Protein AF-A0A929D8Q2-F1 (afdb_monomer_lite)

Radius of gyration: 11.29 Å; chains: 1; bounding box: 30×16×35 Å

Secondary structure (DSSP, 8-state):
-PPPPHHHHHHHHT-EEEE-SSTT-EEEE-TT--EEEEE-HHHHHHHHHHHHHS---

Foldseek 3Di:
DPDQDPVNLCVVVQWDWDDDPDPQKIFIAHPVRHTPDMDHPVVSVVVSVVVVVDPPD

pLDDT: mean 87.5, std 12.37, range [45.62, 96.56]

Sequence (57 aa):
MSDLSTAAILEWLGLTHAPTTAPGQRAVVDENGAILFVGTPWGVNSWLRAQVRRPAG

Structure (mmCIF, N/CA/C/O backbone):
data_AF-A0A929D8Q2-F1
#
_entry.id   AF-A0A929D8Q2-F1
#
loop_
_atom_site.group_PDB
_atom_site.id
_atom_site.type_symbol
_atom_site.label_atom_id
_atom_site.label_alt_id
_atom_site.label_comp_id
_atom_site.label_asym_id
_atom_site.label_entity_id
_atom_site.label_seq_id
_atom_site.pdbx_PDB_ins_code
_atom_site.Cartn_x
_atom_site.Cartn_y
_atom_site.Cartn_z
_atom_site.occupancy
_atom_site.B_iso_or_equiv
_atom_site.auth_seq_id
_atom_site.auth_comp_id
_atom_site.auth_asym_id
_atom_site.auth_atom_id
_atom_site.pdbx_PDB_model_num
ATOM 1 N N . MET A 1 1 ? 20.439 3.740 -12.336 1.00 47.88 1 MET A N 1
ATOM 2 C CA . MET A 1 1 ? 19.012 3.999 -12.060 1.00 47.88 1 MET A CA 1
ATOM 3 C C . MET A 1 1 ? 18.918 4.263 -10.569 1.00 47.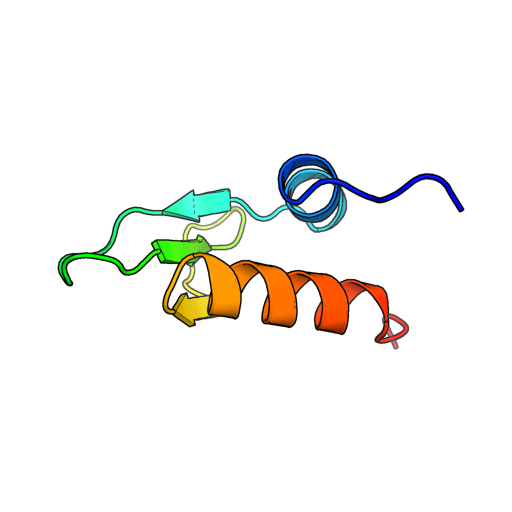88 1 MET A C 1
ATOM 5 O O . MET A 1 1 ? 19.090 3.327 -9.799 1.00 47.88 1 MET A O 1
ATOM 9 N N . SER A 1 2 ? 18.839 5.528 -10.162 1.00 54.31 2 SER A N 1
ATOM 10 C CA . SER A 1 2 ? 18.717 5.898 -8.747 1.00 54.31 2 SER A CA 1
ATOM 11 C C . SER A 1 2 ? 17.442 5.261 -8.184 1.00 54.31 2 SER A C 1
ATOM 13 O O . SER A 1 2 ? 16.417 5.272 -8.862 1.00 54.31 2 SER A O 1
ATOM 15 N N . ASP A 1 3 ? 17.532 4.621 -7.019 1.00 74.25 3 ASP A N 1
ATOM 16 C CA . ASP A 1 3 ? 16.465 3.790 -6.451 1.00 74.25 3 ASP A CA 1
ATOM 17 C C . ASP A 1 3 ? 15.161 4.599 -6.301 1.00 74.25 3 ASP A C 1
ATOM 19 O O . ASP A 1 3 ? 15.136 5.631 -5.629 1.00 74.25 3 ASP A O 1
ATOM 23 N N . LEU A 1 4 ? 14.084 4.165 -6.963 1.00 78.69 4 LEU A N 1
ATOM 24 C CA . LEU A 1 4 ? 12.765 4.784 -6.815 1.00 78.69 4 LEU A CA 1
ATOM 25 C C . LEU A 1 4 ? 12.228 4.453 -5.421 1.00 78.69 4 LEU A C 1
ATOM 27 O O . LEU A 1 4 ? 12.035 3.284 -5.076 1.00 78.69 4 LEU A O 1
ATOM 31 N N . SER A 1 5 ? 11.975 5.487 -4.622 1.00 88.62 5 SER A N 1
A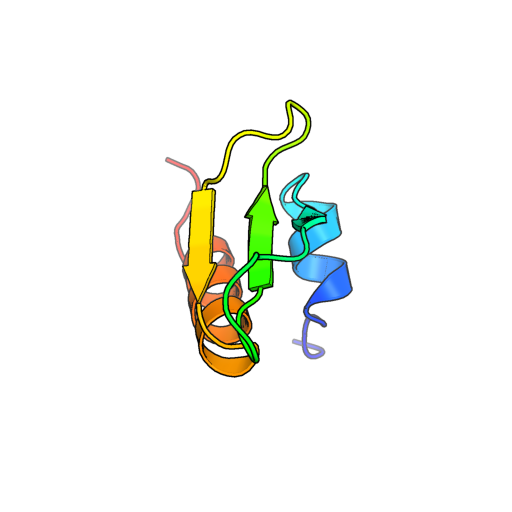TOM 32 C CA . SER A 1 5 ? 11.356 5.325 -3.309 1.00 88.62 5 SER A CA 1
ATOM 33 C C . SER A 1 5 ? 9.908 4.839 -3.449 1.00 88.62 5 SER A C 1
ATOM 35 O O . SER A 1 5 ? 9.250 5.090 -4.458 1.00 88.62 5 SER A O 1
ATOM 37 N N . THR A 1 6 ? 9.371 4.181 -2.414 1.00 87.50 6 THR A N 1
ATOM 38 C CA . THR A 1 6 ? 7.947 3.792 -2.374 1.00 87.50 6 THR A CA 1
ATOM 39 C C . THR A 1 6 ? 7.033 4.987 -2.654 1.00 87.50 6 THR A C 1
ATOM 41 O O . THR A 1 6 ? 6.062 4.851 -3.387 1.00 87.50 6 THR A O 1
ATOM 44 N N . ALA A 1 7 ? 7.364 6.159 -2.101 1.00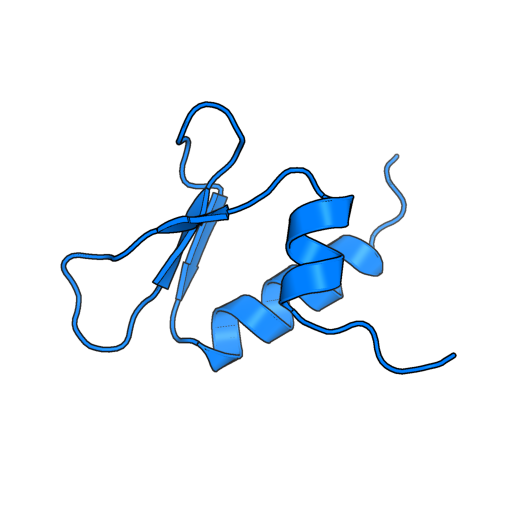 89.25 7 ALA A N 1
ATOM 45 C CA . ALA A 1 7 ? 6.595 7.385 -2.286 1.00 89.25 7 ALA A CA 1
ATOM 46 C C . ALA A 1 7 ? 6.603 7.855 -3.748 1.00 89.25 7 ALA A C 1
ATOM 48 O O . ALA A 1 7 ? 5.547 8.171 -4.279 1.00 89.25 7 ALA A O 1
ATOM 49 N N . ALA A 1 8 ? 7.761 7.811 -4.414 1.00 90.31 8 ALA A N 1
ATOM 50 C CA . ALA A 1 8 ? 7.865 8.180 -5.824 1.00 90.31 8 ALA A CA 1
ATOM 51 C C . ALA A 1 8 ? 7.069 7.228 -6.732 1.00 90.31 8 ALA A C 1
ATOM 53 O O . ALA A 1 8 ? 6.464 7.662 -7.705 1.00 90.31 8 ALA A O 1
ATOM 54 N N . ILE A 1 9 ? 7.041 5.928 -6.413 1.00 90.94 9 ILE A N 1
ATOM 55 C CA . ILE A 1 9 ? 6.241 4.956 -7.176 1.00 90.94 9 ILE A CA 1
ATOM 56 C C . ILE A 1 9 ? 4.743 5.211 -6.981 1.00 90.94 9 ILE A C 1
ATOM 58 O O . ILE A 1 9 ? 3.984 5.144 -7.940 1.00 90.94 9 ILE A O 1
ATOM 62 N N . LEU A 1 10 ? 4.317 5.498 -5.752 1.00 91.56 10 LEU A N 1
ATOM 63 C CA . LEU A 1 10 ? 2.921 5.815 -5.452 1.00 91.56 10 LEU A CA 1
ATOM 64 C C . LEU A 1 10 ? 2.461 7.067 -6.193 1.00 91.56 10 LEU A C 1
ATOM 66 O O . LEU A 1 10 ? 1.435 7.024 -6.860 1.00 91.56 10 LEU A O 1
ATOM 70 N N . GLU A 1 11 ? 3.254 8.135 -6.140 1.00 91.19 11 GLU A N 1
ATOM 71 C CA . GLU A 1 11 ? 2.987 9.370 -6.876 1.00 91.19 11 GLU A CA 1
ATOM 72 C C . GLU A 1 11 ? 2.890 9.113 -8.382 1.00 91.19 11 GLU A C 1
ATOM 74 O O . GLU A 1 11 ? 1.912 9.500 -9.015 1.00 91.19 11 GLU A O 1
ATOM 79 N N . TRP A 1 12 ? 3.861 8.394 -8.951 1.00 90.12 12 TRP A N 1
ATOM 80 C CA . TRP A 1 12 ? 3.879 8.107 -10.382 1.00 90.12 12 TRP A CA 1
ATOM 81 C C . TRP A 1 12 ? 2.678 7.269 -10.845 1.00 90.12 12 TRP A C 1
ATOM 83 O O . TRP A 1 12 ? 2.180 7.467 -11.951 1.00 90.12 12 TRP A O 1
ATOM 93 N N . LEU A 1 13 ? 2.199 6.350 -10.007 1.00 89.81 13 LEU A N 1
ATOM 94 C CA . LEU A 1 13 ? 1.059 5.491 -10.323 1.00 89.81 13 LEU A CA 1
ATOM 95 C C . LEU A 1 13 ? -0.299 6.096 -9.920 1.00 89.81 13 LEU A C 1
ATOM 97 O O . LEU A 1 13 ? -1.317 5.445 -10.140 1.00 89.81 13 LEU A O 1
ATOM 101 N N . GLY A 1 14 ? -0.337 7.290 -9.315 1.00 93.25 14 GLY A N 1
ATOM 102 C CA . GLY A 1 14 ? -1.581 7.878 -8.800 1.00 93.25 14 GLY A CA 1
ATOM 103 C C . GLY A 1 14 ? -2.192 7.082 -7.639 1.00 93.25 14 GLY A C 1
ATOM 104 O O . GLY A 1 14 ? -3.409 6.979 -7.512 1.00 93.25 14 GLY A O 1
ATOM 105 N N . LEU A 1 15 ? -1.348 6.467 -6.808 1.00 94.94 15 LEU A N 1
ATOM 106 C CA . LEU A 1 15 ? -1.748 5.574 -5.723 1.00 94.94 15 LEU A CA 1
ATOM 107 C C . LEU A 1 15 ? -1.430 6.172 -4.356 1.00 94.94 15 LEU A C 1
ATOM 109 O O . LEU A 1 15 ? -0.500 6.957 -4.195 1.00 94.94 15 LEU A O 1
ATOM 113 N N . THR A 1 16 ? -2.163 5.743 -3.331 1.00 95.56 16 THR A N 1
ATOM 114 C CA . THR A 1 16 ? -1.965 6.201 -1.949 1.00 95.56 16 THR A CA 1
ATOM 115 C C . THR A 1 16 ? -1.970 5.031 -0.966 1.00 95.56 16 THR A C 1
ATOM 117 O O . THR A 1 16 ? -2.597 3.998 -1.193 1.00 95.56 16 THR A O 1
ATOM 120 N N . HIS A 1 17 ? -1.257 5.171 0.154 1.00 93.31 17 HIS A N 1
ATOM 121 C CA . HIS A 1 17 ? -1.378 4.229 1.265 1.00 93.31 17 HIS A CA 1
ATOM 122 C C . HIS A 1 17 ? -2.636 4.505 2.086 1.00 93.31 17 HIS A C 1
ATOM 124 O O . HIS A 1 17 ? -2.853 5.635 2.516 1.00 93.31 17 HIS A O 1
ATOM 130 N N . ALA A 1 18 ? -3.374 3.451 2.423 1.00 91.31 18 ALA A N 1
ATOM 131 C CA . ALA A 1 18 ? -4.457 3.519 3.395 1.00 91.31 18 ALA A CA 1
ATOM 132 C C . ALA A 1 18 ? -4.176 2.605 4.606 1.00 91.31 18 ALA A C 1
ATOM 134 O O . ALA A 1 18 ? -3.602 1.515 4.448 1.00 91.31 18 ALA A O 1
ATOM 135 N N . PRO A 1 19 ? -4.539 3.035 5.830 1.00 88.69 19 PRO A N 1
ATOM 136 C CA . PRO A 1 19 ? -4.501 2.168 6.999 1.00 88.69 19 PRO A CA 1
ATOM 137 C C . PRO A 1 19 ? -5.490 1.014 6.820 1.00 88.69 19 PRO A C 1
ATOM 139 O O . PRO A 1 19 ? -6.518 1.149 6.160 1.00 88.69 19 PRO A O 1
ATOM 142 N N . THR A 1 20 ? -5.179 -0.128 7.426 1.00 91.12 20 THR A N 1
ATOM 143 C CA . THR A 1 20 ? -6.088 -1.279 7.452 1.00 91.12 20 THR A CA 1
ATOM 144 C C . THR A 1 20 ? -6.478 -1.590 8.890 1.00 91.12 20 THR A C 1
ATOM 146 O O . THR A 1 20 ? -5.807 -1.162 9.829 1.00 91.12 20 THR A O 1
ATOM 149 N N . THR A 1 21 ? -7.559 -2.346 9.069 1.00 90.88 21 THR A N 1
ATOM 150 C CA . THR A 1 21 ? -7.983 -2.837 10.388 1.00 90.88 21 THR A CA 1
ATOM 151 C C . THR A 1 21 ? -7.067 -3.938 10.927 1.00 90.88 21 THR A C 1
ATOM 153 O O . THR A 1 21 ? -7.078 -4.212 12.125 1.00 90.88 21 THR A O 1
ATOM 156 N N . ALA A 1 22 ? -6.257 -4.557 10.065 1.00 89.12 22 ALA A N 1
ATOM 157 C CA . ALA A 1 22 ? -5.310 -5.590 10.444 1.00 89.12 22 ALA A CA 1
ATOM 158 C C . ALA A 1 22 ? -3.973 -4.973 10.911 1.00 89.12 22 ALA A C 1
ATOM 160 O O . ALA A 1 22 ? -3.348 -4.196 10.177 1.00 89.12 22 ALA A O 1
ATOM 161 N N . PRO A 1 23 ? -3.481 -5.330 12.112 1.00 90.50 23 PRO A N 1
ATOM 162 C CA . PRO A 1 23 ? -2.210 -4.824 12.602 1.00 90.50 23 PRO A CA 1
ATOM 163 C C . PRO A 1 23 ? -1.061 -5.229 11.674 1.00 90.50 23 PRO A C 1
ATOM 165 O O . PRO A 1 23 ? -0.956 -6.375 11.242 1.00 90.50 23 PRO A O 1
ATOM 168 N N . GLY A 1 24 ? -0.180 -4.274 11.374 1.00 89.12 24 GLY A N 1
ATOM 169 C CA . GLY A 1 24 ? 0.989 -4.518 10.528 1.00 89.12 24 GLY A CA 1
ATOM 170 C C . GLY A 1 24 ? 0.683 -4.660 9.036 1.00 89.12 24 GLY A C 1
ATOM 171 O O . GLY A 1 24 ? 1.586 -5.015 8.280 1.00 89.12 24 GLY A O 1
ATOM 172 N N . GLN A 1 25 ? -0.541 -4.364 8.592 1.00 94.06 25 GLN A N 1
ATOM 173 C CA . GLN A 1 25 ? -0.890 -4.298 7.175 1.00 94.06 25 GLN A CA 1
ATOM 174 C C . GLN A 1 25 ? -1.130 -2.860 6.707 1.00 94.06 25 GLN A C 1
ATOM 176 O O . GLN A 1 25 ? -1.515 -1.968 7.467 1.00 94.06 25 GLN A O 1
ATOM 181 N N . ARG A 1 26 ? -0.889 -2.642 5.416 1.00 93.31 26 ARG A N 1
ATOM 182 C CA . ARG A 1 26 ? -1.192 -1.418 4.683 1.00 93.31 26 ARG A CA 1
ATOM 183 C C . ARG A 1 26 ? -1.931 -1.778 3.405 1.00 93.31 26 ARG A C 1
ATOM 185 O O . ARG A 1 26 ? -1.606 -2.770 2.753 1.00 93.31 26 ARG A O 1
ATOM 192 N N . ALA A 1 27 ? -2.892 -0.942 3.052 1.00 95.31 27 ALA A N 1
ATOM 193 C CA . ALA A 1 27 ? -3.540 -0.985 1.758 1.00 95.31 27 ALA A CA 1
ATOM 194 C C . ALA A 1 27 ? -2.857 -0.001 0.802 1.00 95.31 27 ALA A C 1
ATOM 196 O O . ALA A 1 27 ? -2.300 1.014 1.231 1.00 95.31 27 ALA A O 1
ATOM 197 N N . VAL A 1 28 ? -2.904 -0.321 -0.485 1.00 96.56 28 VAL A N 1
ATOM 198 C CA . VAL A 1 28 ? -2.675 0.606 -1.589 1.00 96.56 28 VAL A CA 1
ATOM 199 C C . VAL A 1 28 ? -4.018 0.831 -2.257 1.00 96.56 28 VAL A C 1
ATOM 201 O O . VAL A 1 28 ? -4.689 -0.135 -2.633 1.00 96.56 28 VAL A O 1
ATOM 204 N N . VAL A 1 29 ? -4.400 2.094 -2.368 1.00 96.38 29 VAL A N 1
ATOM 205 C CA . VAL A 1 29 ? -5.659 2.528 -2.966 1.00 96.38 29 VAL A CA 1
ATOM 206 C C . VAL A 1 29 ? -5.397 3.430 -4.164 1.00 96.38 29 VAL A C 1
ATOM 208 O O . VAL A 1 29 ? -4.339 4.062 -4.231 1.00 96.38 29 VAL A O 1
ATOM 211 N N . ASP A 1 30 ? -6.344 3.472 -5.096 1.00 95.06 30 ASP A N 1
ATOM 212 C CA . ASP A 1 30 ? -6.362 4.460 -6.177 1.00 95.06 30 ASP A CA 1
ATOM 213 C C . ASP A 1 30 ? -6.905 5.824 -5.707 1.00 95.06 30 ASP A C 1
ATOM 215 O O . ASP A 1 30 ? -7.266 6.013 -4.541 1.00 95.06 30 ASP A O 1
ATOM 219 N N . GLU A 1 31 ? -6.967 6.782 -6.631 1.00 91.75 31 GLU A N 1
ATOM 220 C CA . GLU A 1 31 ? -7.507 8.131 -6.414 1.00 91.75 31 GLU A CA 1
ATOM 221 C C . GLU A 1 31 ? -8.980 8.165 -5.966 1.00 91.75 31 GLU A C 1
ATOM 223 O O . GLU A 1 31 ? -9.400 9.114 -5.305 1.00 91.75 31 GLU A O 1
ATOM 228 N N . ASN A 1 32 ? -9.754 7.121 -6.272 1.00 95.12 32 ASN A N 1
ATOM 229 C CA . ASN A 1 32 ? -11.155 6.976 -5.875 1.00 95.12 32 ASN A CA 1
ATOM 230 C C . ASN A 1 32 ? -11.304 6.246 -4.527 1.00 95.12 32 ASN A C 1
ATOM 232 O O . ASN A 1 32 ? -12.420 6.047 -4.044 1.00 95.12 32 ASN A O 1
ATOM 236 N N . GLY A 1 33 ? -10.192 5.831 -3.911 1.00 92.69 33 GLY A N 1
ATOM 237 C CA . GLY A 1 33 ? -10.166 5.056 -2.674 1.00 92.69 33 GLY A CA 1
ATOM 238 C C . GLY A 1 33 ? -10.403 3.555 -2.868 1.00 92.69 33 GLY A C 1
ATOM 239 O O . GLY A 1 33 ? -10.568 2.837 -1.879 1.00 92.69 33 GLY A O 1
ATOM 240 N N . ALA A 1 34 ? -10.411 3.050 -4.105 1.00 95.31 34 ALA A N 1
ATOM 241 C CA . ALA A 1 34 ? -10.559 1.626 -4.370 1.00 95.31 34 ALA A CA 1
ATOM 242 C C . ALA A 1 34 ? -9.281 0.875 -3.983 1.00 95.31 34 ALA A C 1
ATOM 244 O O . ALA A 1 34 ? -8.172 1.253 -4.357 1.00 95.31 34 ALA A O 1
ATOM 245 N N . ILE A 1 35 ? -9.430 -0.217 -3.232 1.00 95.38 35 ILE A N 1
ATOM 246 C CA . ILE A 1 35 ? -8.301 -1.031 -2.776 1.00 95.38 35 ILE A CA 1
ATOM 247 C C . ILE A 1 35 ? -7.767 -1.864 -3.941 1.00 95.38 35 ILE A C 1
ATOM 249 O O . ILE A 1 35 ? -8.455 -2.747 -4.448 1.00 95.38 35 ILE A O 1
ATOM 253 N N . LEU A 1 36 ? -6.507 -1.633 -4.304 1.00 95.12 36 LEU A N 1
ATOM 254 C CA . LEU A 1 36 ? -5.801 -2.405 -5.330 1.00 95.12 36 LEU A CA 1
ATOM 255 C C . LEU A 1 36 ? -4.967 -3.539 -4.727 1.00 95.12 36 LEU A C 1
ATOM 257 O O . LEU A 1 36 ? -4.762 -4.576 -5.358 1.00 95.12 36 LEU A O 1
ATOM 261 N N . PHE A 1 37 ? -4.463 -3.342 -3.506 1.00 95.75 37 PHE A N 1
ATOM 262 C CA . PHE A 1 37 ? -3.637 -4.325 -2.813 1.00 95.75 37 PHE A CA 1
ATOM 263 C C . PHE A 1 37 ? -3.655 -4.117 -1.294 1.00 95.75 37 PHE A C 1
ATOM 265 O O . PHE A 1 37 ? -3.670 -2.982 -0.825 1.00 95.75 37 PHE A O 1
ATOM 272 N N . VAL A 1 38 ? -3.585 -5.203 -0.518 1.00 96.38 38 VAL A N 1
ATOM 273 C CA . VAL A 1 38 ? -3.395 -5.172 0.943 1.00 96.38 38 VAL A CA 1
ATOM 274 C C . VAL A 1 38 ? -2.292 -6.147 1.320 1.00 96.38 38 VAL A C 1
ATOM 276 O O . VAL A 1 38 ? -2.306 -7.304 0.907 1.00 96.38 38 VAL A O 1
ATOM 279 N N . GLY A 1 39 ? -1.341 -5.697 2.133 1.00 95.00 39 GLY A N 1
ATOM 280 C CA . GLY A 1 39 ? -0.275 -6.563 2.613 1.00 95.00 39 GLY A CA 1
ATOM 281 C C . GLY A 1 39 ? 0.576 -5.914 3.688 1.00 95.00 39 GLY A C 1
ATOM 282 O O . GLY A 1 39 ? 0.338 -4.788 4.118 1.00 95.00 39 GLY A O 1
ATOM 283 N N . THR A 1 40 ? 1.601 -6.628 4.132 1.00 94.56 40 THR A N 1
ATOM 284 C CA . THR A 1 40 ? 2.622 -6.057 5.016 1.00 94.56 40 THR A CA 1
ATOM 285 C C . THR A 1 40 ? 3.384 -4.923 4.313 1.00 94.56 40 THR A C 1
ATOM 287 O O . THR A 1 40 ? 3.414 -4.881 3.080 1.00 94.56 40 THR A O 1
ATOM 290 N N . PRO A 1 41 ? 4.066 -4.023 5.048 1.00 90.44 41 PRO A N 1
ATOM 291 C CA . PRO A 1 41 ? 4.849 -2.945 4.442 1.00 90.44 41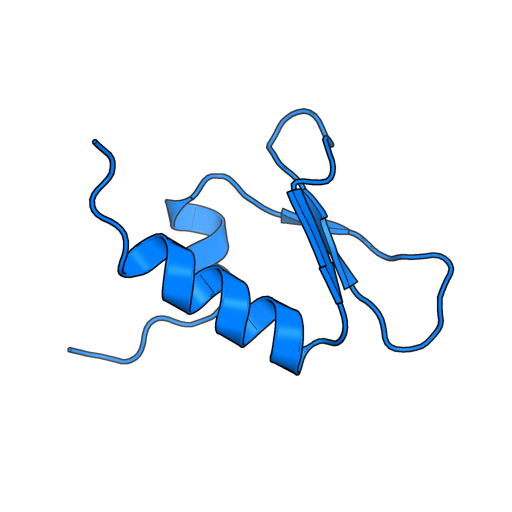 PRO A CA 1
ATOM 292 C C . PRO A 1 41 ? 5.843 -3.425 3.373 1.00 90.44 41 PRO A C 1
ATOM 294 O O . PRO A 1 41 ? 5.959 -2.808 2.315 1.00 90.44 41 PRO A O 1
ATOM 297 N N . TRP A 1 42 ? 6.512 -4.558 3.610 1.00 90.88 42 TRP A N 1
ATOM 298 C CA . TRP A 1 42 ? 7.402 -5.194 2.633 1.00 90.88 42 TRP A CA 1
ATOM 299 C C . TRP A 1 42 ? 6.647 -5.765 1.429 1.00 90.88 42 TRP A C 1
ATOM 301 O O . TRP A 1 42 ? 7.077 -5.549 0.299 1.00 90.88 42 TRP A O 1
ATOM 311 N N . GLY A 1 43 ? 5.502 -6.422 1.644 1.00 93.69 43 GLY A N 1
ATOM 312 C CA . GLY A 1 43 ? 4.667 -6.940 0.556 1.00 93.69 43 GLY A CA 1
ATOM 313 C C . GLY A 1 43 ? 4.147 -5.834 -0.363 1.00 93.69 43 GLY A C 1
ATOM 314 O O . GLY A 1 43 ? 4.188 -5.976 -1.583 1.00 93.69 43 GLY A O 1
ATOM 315 N N . VAL A 1 44 ? 3.744 -4.696 0.211 1.00 92.81 44 VAL A N 1
ATOM 316 C CA . VAL A 1 44 ? 3.329 -3.513 -0.556 1.00 92.81 44 VAL A CA 1
ATOM 317 C C . VAL A 1 44 ? 4.477 -2.978 -1.412 1.00 92.81 44 VAL A C 1
ATOM 319 O O . VAL A 1 44 ? 4.274 -2.701 -2.592 1.00 92.81 44 VAL A O 1
ATOM 322 N N . ASN A 1 45 ? 5.692 -2.872 -0.865 1.00 91.31 45 ASN A N 1
ATOM 323 C CA . ASN A 1 45 ? 6.850 -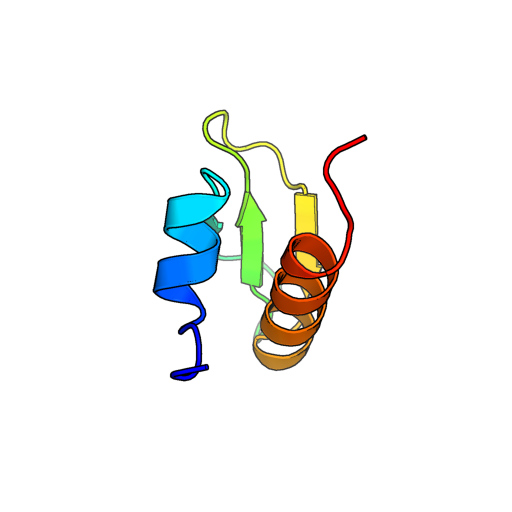2.412 -1.637 1.00 91.31 45 ASN A CA 1
ATOM 324 C C . ASN A 1 45 ? 7.159 -3.354 -2.814 1.00 91.31 45 ASN A C 1
ATOM 326 O O . ASN A 1 45 ? 7.341 -2.893 -3.941 1.00 91.31 45 ASN A O 1
ATOM 330 N N . SER A 1 46 ? 7.159 -4.670 -2.576 1.00 92.31 46 SER A N 1
ATOM 331 C CA . SER A 1 46 ? 7.370 -5.668 -3.629 1.00 92.31 46 SER A CA 1
ATOM 332 C C . SER A 1 46 ? 6.307 -5.583 -4.726 1.00 92.31 46 SER A C 1
ATOM 334 O O . SER A 1 46 ? 6.650 -5.634 -5.907 1.00 92.31 46 SER A O 1
ATOM 336 N N . TRP A 1 47 ? 5.036 -5.404 -4.353 1.00 94.00 47 TRP A N 1
ATOM 337 C CA . TRP A 1 47 ? 3.941 -5.236 -5.308 1.00 94.00 47 TRP A CA 1
ATOM 338 C C . TRP A 1 47 ? 4.091 -3.952 -6.137 1.00 94.00 47 TRP A C 1
ATOM 340 O O . TRP A 1 47 ? 4.037 -4.019 -7.362 1.00 94.00 47 TRP A O 1
ATOM 350 N N . LEU A 1 48 ? 4.377 -2.807 -5.505 1.00 92.44 48 LEU A N 1
ATOM 351 C CA . LEU A 1 48 ? 4.591 -1.525 -6.195 1.00 92.44 48 LEU A CA 1
ATOM 352 C C . LEU A 1 48 ? 5.743 -1.607 -7.206 1.00 92.44 48 LEU A C 1
ATOM 354 O O . LEU A 1 48 ? 5.616 -1.170 -8.349 1.00 92.44 48 LEU A O 1
ATOM 358 N N . ARG A 1 49 ? 6.858 -2.241 -6.824 1.00 91.06 49 ARG A N 1
ATOM 359 C CA . ARG A 1 49 ? 7.994 -2.462 -7.732 1.00 91.06 49 ARG A CA 1
ATOM 360 C C . ARG A 1 49 ? 7.657 -3.401 -8.890 1.00 91.06 49 ARG A C 1
ATOM 362 O O . ARG A 1 49 ? 8.254 -3.269 -9.956 1.00 91.06 49 ARG A O 1
ATOM 369 N N . ALA A 1 50 ? 6.731 -4.339 -8.705 1.00 91.25 50 ALA A N 1
ATOM 370 C CA . ALA A 1 50 ? 6.257 -5.193 -9.788 1.00 91.25 50 ALA A CA 1
ATOM 371 C C . ALA A 1 50 ? 5.391 -4.416 -10.792 1.00 91.25 50 ALA A C 1
ATOM 373 O O . ALA A 1 50 ? 5.509 -4.676 -11.985 1.00 91.25 50 ALA A O 1
ATOM 374 N N . GLN A 1 51 ? 4.590 -3.441 -10.340 1.00 89.00 51 GLN A N 1
ATOM 375 C CA . GLN A 1 51 ? 3.785 -2.594 -11.232 1.00 89.00 51 GLN A CA 1
ATOM 376 C C . GLN A 1 51 ? 4.661 -1.743 -12.153 1.00 89.00 51 GLN A C 1
ATOM 378 O O . GLN A 1 51 ? 4.449 -1.735 -13.356 1.00 89.00 51 GLN A O 1
ATOM 383 N N . VAL A 1 52 ? 5.727 -1.139 -11.620 1.00 85.31 52 VAL A N 1
ATOM 384 C CA . VAL A 1 52 ? 6.710 -0.375 -12.415 1.00 85.31 52 VAL A CA 1
ATOM 385 C C . VAL A 1 52 ? 7.395 -1.224 -13.494 1.00 85.31 52 VAL A C 1
ATOM 387 O O . VAL A 1 52 ? 7.810 -0.717 -14.532 1.00 85.31 52 VAL A O 1
ATOM 390 N N . ARG A 1 53 ? 7.554 -2.528 -13.246 1.00 79.81 53 ARG A N 1
ATOM 391 C CA . ARG A 1 53 ? 8.196 -3.460 -14.186 1.00 79.81 53 ARG A CA 1
ATOM 392 C C . ARG A 1 53 ? 7.235 -4.023 -15.225 1.00 79.81 53 ARG A C 1
ATOM 394 O O . ARG A 1 53 ? 7.698 -4.654 -16.173 1.00 79.81 53 ARG A O 1
ATOM 401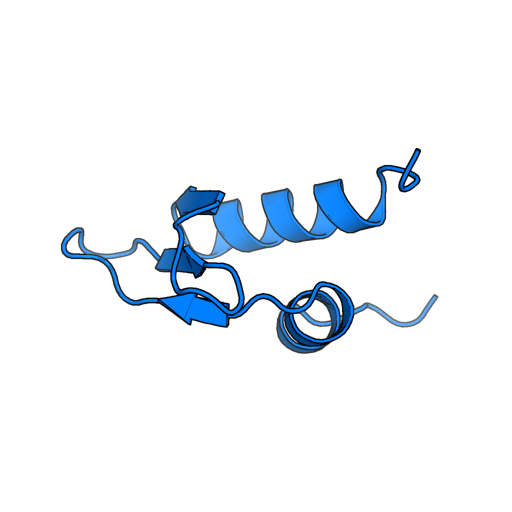 N N . ARG A 1 54 ? 5.926 -3.844 -15.049 1.00 68.19 54 ARG A N 1
ATOM 402 C CA . ARG A 1 54 ? 4.946 -4.209 -16.066 1.00 68.19 54 ARG A CA 1
ATOM 403 C C . ARG A 1 54 ? 4.826 -3.025 -17.024 1.00 68.19 54 ARG A C 1
ATOM 405 O O . ARG A 1 54 ? 4.491 -1.937 -16.566 1.00 68.19 54 ARG A O 1
ATOM 412 N N . PRO A 1 55 ? 5.115 -3.190 -18.326 1.00 51.81 55 PRO A N 1
ATOM 413 C CA . PRO A 1 55 ? 4.748 -2.159 -19.281 1.00 51.81 55 PRO A CA 1
ATOM 414 C C . PRO A 1 55 ? 3.230 -1.977 -19.193 1.00 51.81 55 PRO A C 1
ATOM 416 O O . PRO A 1 55 ? 2.492 -2.965 -19.213 1.00 51.81 55 PRO A O 1
ATOM 419 N N . ALA A 1 56 ? 2.781 -0.731 -19.032 1.00 57.41 56 ALA A N 1
ATOM 420 C CA . ALA A 1 56 ? 1.390 -0.385 -19.280 1.00 57.41 56 ALA A CA 1
ATOM 421 C C . ALA A 1 56 ? 1.108 -0.781 -20.737 1.00 57.41 56 ALA A C 1
ATOM 423 O O . ALA A 1 56 ? 1.735 -0.239 -21.648 1.00 57.41 56 ALA A O 1
ATOM 424 N N . GLY A 1 57 ? 0.315 -1.840 -20.915 1.00 45.62 57 GLY A N 1
ATOM 425 C CA . GLY A 1 57 ? -0.109 -2.329 -22.225 1.00 45.62 57 GLY A CA 1
ATOM 426 C C . GLY A 1 57 ? -1.106 -1.388 -22.874 1.00 45.62 57 GLY A C 1
ATOM 427 O O . GLY A 1 57 ? -1.840 -0.713 -22.118 1.00 45.62 57 GLY A O 1
#